Protein AF-A0A7S0WA07-F1 (afdb_monomer)

pLDDT: mean 90.44, std 6.43, range [60.19, 96.0]

Foldseek 3Di:
DDDDDQFKDKDFLLVQLVVVLVVCCVVPVVQVPDPVSSLVSSVVSSVVSLVVLVQQQVQVVDWDADPNRTDHADNSFRMKMWGLDQADSHRDRQDDDDVVDDDRDNPPPDIDIGTD

Solvent-accessible surface area (backbone atoms only — not comparable to full-atom values): 7044 Å² total; per-residue (Å²): 136,89,85,87,78,80,44,60,48,61,40,44,42,60,40,51,24,53,49,53,48,50,55,47,44,73,76,43,50,86,66,59,79,43,76,66,46,43,53,52,52,48,52,52,39,44,53,48,40,62,74,64,50,74,28,66,50,37,47,81,80,52,85,50,65,60,97,87,42,77,56,88,62,57,69,84,26,24,25,41,37,41,27,36,39,78,54,40,98,92,66,45,66,82,77,74,83,47,101,88,55,75,78,89,47,73,80,76,85,59,69,49,79,45,75,70

Mean predicted aligned error: 4.44 Å

Sequence (116 aa):
KEIVFQNYLGIGVDAQAALRFHQTRNSRPQLFFSAMTNKLLYGVFGAKDFLEHSCAGLHKNIRIYADGVRQTIPPEAEGIILLNINSFAGGVRMWERDGSYGMSSMQDGMVDIVVV

Secondary structure (DSSP, 8-state):
-----SSEEEEEHHHHHHHHHHHHHHH-GGG--SHHHHHHHHHHHHHHHHHTTTTTTHHHH--EEETTEEEPPPTT--EEEEESSS-BTTTB------TTS----TTSS--EEEE-

Organism: NCBI:txid1486918

Structure (mmCIF, N/CA/C/O backbone):
data_AF-A0A7S0WA07-F1
#
_entry.id   AF-A0A7S0WA07-F1
#
loop_
_atom_site.group_PDB
_atom_site.id
_atom_site.type_symbol
_atom_site.label_atom_id
_atom_site.label_alt_id
_atom_site.label_comp_id
_atom_site.label_asym_id
_atom_site.label_entity_id
_atom_site.label_seq_id
_atom_site.pdbx_PDB_ins_code
_atom_site.Cartn_x
_atom_site.Cartn_y
_atom_site.Cartn_z
_atom_site.occupancy
_atom_site.B_iso_or_equiv
_atom_site.auth_seq_id
_atom_site.auth_comp_id
_atom_site.auth_asym_id
_atom_site.auth_atom_id
_atom_site.pdbx_PDB_model_num
ATOM 1 N N . LYS A 1 1 ? -14.998 -15.832 3.731 1.00 74.50 1 LYS A N 1
ATOM 2 C CA . LYS A 1 1 ? -13.786 -15.88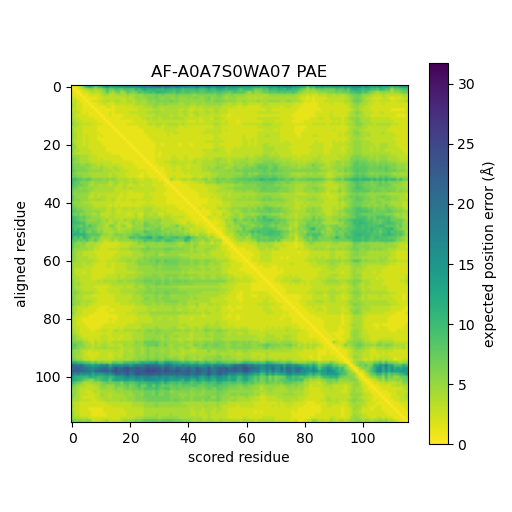2 2.880 1.00 74.50 1 LYS A CA 1
ATOM 3 C C . LYS A 1 1 ? -12.663 -15.319 3.727 1.00 74.50 1 LYS A C 1
ATOM 5 O O . LYS A 1 1 ? -12.843 -14.225 4.242 1.00 74.50 1 LYS A O 1
ATOM 10 N N . GLU A 1 2 ? -11.608 -16.083 3.954 1.00 87.88 2 GLU A N 1
ATOM 11 C CA . GLU A 1 2 ? -10.463 -15.644 4.753 1.00 87.88 2 GLU A CA 1
ATOM 12 C C . GLU A 1 2 ? -9.470 -14.903 3.849 1.00 87.88 2 GLU A C 1
ATOM 1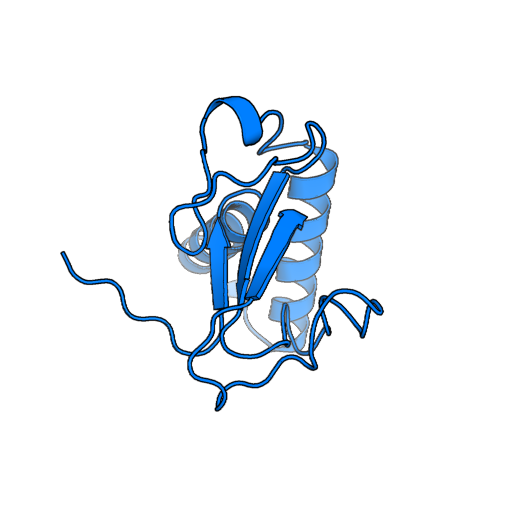4 O O . GLU A 1 2 ? -9.292 -15.292 2.692 1.00 87.88 2 GLU A O 1
ATOM 19 N N . ILE A 1 3 ? -8.883 -13.812 4.342 1.00 85.25 3 ILE A N 1
ATOM 20 C CA . ILE A 1 3 ? -7.826 -13.061 3.656 1.00 85.25 3 ILE A CA 1
ATOM 21 C C . ILE A 1 3 ? -6.627 -13.043 4.595 1.00 85.25 3 ILE A C 1
ATOM 23 O O . ILE A 1 3 ? -6.751 -12.611 5.737 1.00 85.25 3 ILE A O 1
ATOM 27 N N . VAL A 1 4 ? -5.479 -13.493 4.097 1.00 92.69 4 VAL A N 1
ATOM 28 C CA . VAL A 1 4 ? -4.213 -13.518 4.834 1.00 92.69 4 VAL A CA 1
ATOM 29 C C . VAL A 1 4 ? -3.201 -12.677 4.064 1.00 92.69 4 VAL A C 1
ATOM 31 O O . VAL A 1 4 ? -3.038 -12.859 2.856 1.00 92.69 4 VAL A O 1
ATOM 34 N N . PHE A 1 5 ? -2.517 -11.766 4.753 1.00 93.50 5 PHE A N 1
ATOM 35 C CA . PHE A 1 5 ? -1.401 -10.989 4.216 1.00 93.50 5 PHE A CA 1
ATOM 36 C C . PHE A 1 5 ? -0.213 -11.070 5.177 1.00 93.50 5 PHE A C 1
ATOM 38 O O . PHE A 1 5 ? -0.396 -11.208 6.380 1.00 93.50 5 PHE A O 1
ATOM 45 N N . GLN A 1 6 ? 1.004 -11.026 4.632 1.00 92.06 6 GLN A N 1
ATOM 46 C CA . GLN A 1 6 ? 2.241 -11.178 5.416 1.00 92.06 6 GLN A CA 1
ATOM 47 C C . GLN A 1 6 ? 3.026 -9.874 5.560 1.00 92.06 6 GLN A C 1
ATOM 49 O O . GLN A 1 6 ? 3.764 -9.693 6.521 1.00 92.06 6 GLN A O 1
ATOM 54 N N . ASN A 1 7 ? 2.904 -8.981 4.579 1.00 94.06 7 ASN A N 1
ATOM 55 C CA . ASN A 1 7 ? 3.676 -7.746 4.517 1.00 94.06 7 ASN A CA 1
ATOM 56 C C . ASN A 1 7 ? 2.765 -6.554 4.805 1.00 94.06 7 ASN A C 1
ATOM 58 O O . ASN A 1 7 ? 2.754 -6.024 5.912 1.00 94.06 7 ASN A O 1
ATOM 62 N N . TYR A 1 8 ? 1.947 -6.197 3.822 1.00 95.00 8 TYR A N 1
ATOM 63 C CA . TYR A 1 8 ? 0.955 -5.153 3.961 1.00 95.00 8 TYR A CA 1
ATOM 64 C C . TYR A 1 8 ? -0.281 -5.461 3.125 1.00 95.00 8 TYR A C 1
ATOM 66 O O . TYR A 1 8 ? -0.241 -6.282 2.201 1.00 95.00 8 TYR A O 1
ATOM 74 N N . LEU A 1 9 ? -1.372 -4.780 3.450 1.00 94.88 9 LEU A N 1
ATOM 75 C CA . LEU A 1 9 ? -2.603 -4.753 2.677 1.00 94.88 9 LEU A CA 1
ATOM 76 C C . LEU A 1 9 ? -2.980 -3.295 2.425 1.00 94.88 9 LEU A C 1
ATOM 78 O O . LEU A 1 9 ? -3.180 -2.535 3.368 1.00 94.88 9 LEU A O 1
ATOM 82 N N . GLY A 1 10 ? -3.068 -2.918 1.150 1.00 94.44 10 GLY A N 1
ATOM 83 C CA . GLY A 1 10 ? -3.462 -1.578 0.723 1.00 94.44 10 GLY A CA 1
ATOM 84 C C . GLY A 1 10 ? -4.930 -1.505 0.310 1.00 94.44 10 GLY A C 1
ATOM 85 O O . GLY A 1 10 ? -5.465 -2.422 -0.315 1.00 94.44 10 GLY A O 1
ATOM 86 N N . ILE A 1 11 ? -5.578 -0.394 0.643 1.00 94.69 11 ILE A N 1
ATOM 87 C CA . ILE A 1 11 ? -6.932 -0.019 0.225 1.00 94.69 11 ILE A CA 1
ATOM 88 C C . ILE A 1 11 ? -6.862 1.401 -0.338 1.00 94.69 11 ILE A C 1
ATOM 90 O O . ILE A 1 11 ? -6.167 2.243 0.221 1.00 94.69 11 ILE A O 1
ATOM 94 N N . GLY A 1 12 ? -7.594 1.678 -1.417 1.00 94.12 12 GLY A N 1
ATOM 95 C CA . GLY A 1 12 ? -7.606 2.998 -2.052 1.00 94.12 12 GLY A CA 1
ATOM 96 C C . GLY A 1 12 ? -6.499 3.156 -3.095 1.00 94.12 12 GLY A C 1
ATOM 97 O O . GLY A 1 12 ? -6.281 2.242 -3.895 1.00 94.12 12 GLY A O 1
ATOM 98 N N . VAL A 1 13 ? -5.818 4.303 -3.098 1.00 92.38 13 VAL A N 1
ATOM 99 C CA . VAL A 1 13 ? -4.920 4.731 -4.187 1.00 92.38 13 VAL A CA 1
ATOM 100 C C . VAL A 1 13 ? -3.784 3.738 -4.485 1.00 92.38 13 VAL A C 1
ATOM 102 O O . VAL A 1 13 ? -3.506 3.469 -5.652 1.00 92.38 13 VAL A O 1
ATOM 105 N N . ASP A 1 14 ? -3.192 3.094 -3.470 1.00 91.75 14 ASP A N 1
ATOM 106 C CA . ASP A 1 14 ? -2.181 2.037 -3.677 1.00 91.75 14 ASP A CA 1
ATOM 107 C C . ASP A 1 14 ? -2.765 0.813 -4.404 1.00 91.75 14 ASP A C 1
ATOM 109 O O . ASP A 1 14 ? -2.214 0.334 -5.399 1.00 91.75 14 ASP A O 1
ATOM 113 N N . ALA A 1 15 ? -3.931 0.338 -3.956 1.00 92.81 15 ALA A N 1
ATOM 114 C CA . ALA A 1 15 ? -4.608 -0.796 -4.578 1.00 92.81 15 ALA A CA 1
ATOM 115 C C . ALA A 1 15 ? -5.025 -0.481 -6.025 1.00 92.81 15 ALA A C 1
ATOM 117 O O . ALA A 1 15 ? -4.960 -1.353 -6.898 1.00 92.81 15 ALA A O 1
ATOM 118 N N . GLN A 1 16 ? -5.416 0.767 -6.296 1.00 92.25 16 GLN A N 1
ATOM 119 C CA . GLN A 1 16 ? -5.762 1.243 -7.633 1.00 92.25 16 GLN A CA 1
ATOM 120 C C . GLN A 1 16 ? -4.544 1.242 -8.572 1.00 92.25 16 GLN A C 1
ATOM 122 O O . GLN A 1 16 ? -4.661 0.742 -9.703 1.00 92.25 16 GLN A O 1
ATOM 127 N N . ALA A 1 17 ? -3.380 1.683 -8.087 1.00 91.19 17 ALA A N 1
ATOM 128 C CA . ALA A 1 17 ? -2.127 1.660 -8.840 1.00 91.19 17 ALA A CA 1
ATOM 129 C C . ALA A 1 17 ? -1.677 0.220 -9.121 1.00 91.19 17 ALA A C 1
ATOM 131 O O . ALA A 1 17 ? -1.349 -0.125 -10.263 1.00 91.19 17 ALA A O 1
ATOM 132 N N . ALA A 1 18 ? -1.750 -0.659 -8.116 1.00 92.12 18 ALA A N 1
ATOM 133 C CA . ALA A 1 18 ? -1.450 -2.081 -8.260 1.00 92.12 18 ALA A CA 1
ATOM 134 C C . ALA A 1 18 ? -2.382 -2.770 -9.274 1.00 92.12 18 ALA A C 1
ATOM 136 O O . ALA A 1 18 ? -1.929 -3.571 -10.099 1.00 92.12 18 ALA A O 1
ATOM 137 N N . LEU A 1 19 ? -3.676 -2.428 -9.270 1.00 93.25 19 LEU A N 1
ATOM 138 C CA . LEU A 1 19 ? -4.651 -2.954 -10.224 1.00 93.25 19 LEU A CA 1
ATOM 139 C C . LEU A 1 19 ? -4.346 -2.497 -11.657 1.00 93.25 19 LEU A C 1
ATOM 141 O O . LEU A 1 19 ? -4.316 -3.330 -12.567 1.00 93.25 19 LEU A O 1
ATOM 145 N N . ARG A 1 20 ? -4.066 -1.203 -11.867 1.00 91.81 20 ARG A N 1
ATOM 146 C CA . ARG A 1 20 ? -3.688 -0.654 -13.185 1.00 91.81 20 ARG A CA 1
ATOM 147 C C . ARG A 1 20 ? -2.395 -1.282 -13.700 1.00 91.81 20 ARG A C 1
ATOM 149 O O . ARG A 1 20 ? -2.321 -1.663 -14.873 1.00 91.81 20 ARG A O 1
ATOM 156 N N . PHE A 1 21 ? -1.406 -1.460 -12.826 1.00 92.94 21 PHE A N 1
ATOM 157 C CA . PHE A 1 21 ? -0.170 -2.168 -13.147 1.00 92.94 21 PHE A CA 1
ATOM 158 C C . PHE A 1 21 ? -0.458 -3.603 -13.603 1.00 92.94 21 PHE A C 1
ATOM 160 O O . PHE A 1 21 ? 0.001 -4.016 -14.669 1.00 92.94 21 PHE A O 1
ATOM 167 N N . HIS A 1 22 ? -1.263 -4.353 -12.844 1.00 94.38 22 HIS A N 1
ATOM 168 C CA . HIS A 1 22 ? -1.622 -5.734 -13.167 1.00 94.38 22 HIS A CA 1
ATOM 169 C C . HIS A 1 22 ? -2.358 -5.850 -14.511 1.00 94.38 22 HIS A C 1
ATOM 171 O O . HIS A 1 22 ? -1.977 -6.654 -15.364 1.00 94.38 22 HIS A O 1
ATOM 177 N N . GLN A 1 23 ? -3.376 -5.017 -14.736 1.00 94.88 23 GLN A N 1
ATOM 178 C CA . GLN A 1 23 ? -4.148 -4.997 -15.983 1.00 94.88 23 GLN A CA 1
ATOM 179 C C . GLN A 1 23 ? -3.281 -4.621 -17.192 1.00 94.88 23 GLN A C 1
ATOM 181 O O . GLN A 1 23 ? -3.380 -5.243 -18.256 1.00 94.88 23 GLN A O 1
ATOM 186 N N . THR A 1 24 ? -2.385 -3.642 -17.036 1.00 93.81 24 THR A N 1
ATOM 187 C CA . THR A 1 24 ? -1.462 -3.245 -18.109 1.00 93.81 24 THR A CA 1
ATOM 188 C C . THR A 1 24 ? -0.454 -4.349 -18.403 1.00 93.81 24 THR A C 1
ATOM 190 O O . THR A 1 24 ? -0.173 -4.624 -19.567 1.00 93.81 24 THR A O 1
ATOM 193 N N . ARG A 1 25 ? 0.040 -5.047 -17.376 1.00 94.00 25 ARG A N 1
ATOM 194 C CA . ARG A 1 25 ? 0.937 -6.194 -17.554 1.00 94.00 25 ARG A CA 1
ATOM 195 C C . ARG A 1 25 ? 0.283 -7.330 -18.323 1.00 94.00 25 ARG A C 1
ATOM 197 O O . ARG A 1 25 ? 0.921 -7.903 -19.199 1.00 94.00 25 ARG A O 1
ATOM 204 N N . ASN A 1 26 ? -0.980 -7.627 -18.032 1.00 94.69 26 ASN A N 1
ATOM 205 C CA . ASN A 1 26 ? -1.708 -8.685 -18.732 1.00 94.69 26 ASN A CA 1
ATOM 206 C C . ASN A 1 26 ? -2.012 -8.313 -20.192 1.00 94.69 26 ASN A C 1
ATOM 208 O O . ASN A 1 26 ? -1.957 -9.174 -21.061 1.00 94.69 26 ASN A O 1
ATOM 212 N N . SER A 1 27 ? -2.318 -7.042 -20.473 1.00 95.94 27 SER A N 1
ATOM 213 C CA . SER A 1 27 ? -2.659 -6.583 -21.830 1.00 95.94 27 SER A CA 1
ATOM 214 C C . SER A 1 27 ? -1.446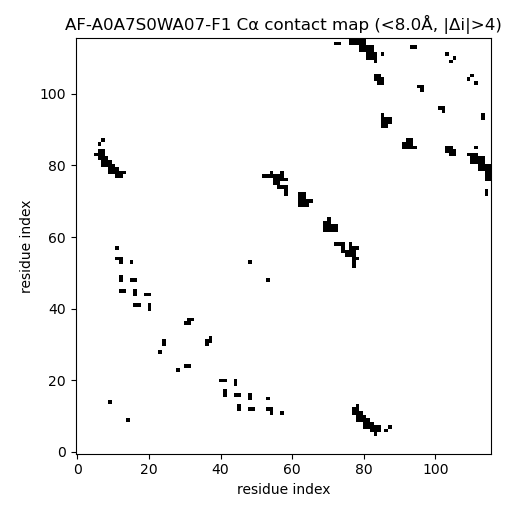 -6.242 -22.703 1.00 95.94 27 SER A C 1
ATOM 216 O O . SER A 1 27 ? -1.537 -6.318 -23.927 1.00 95.94 27 SER A O 1
ATOM 218 N N . ARG A 1 28 ? -0.316 -5.844 -22.106 1.00 93.69 28 ARG A N 1
ATOM 219 C CA . ARG A 1 28 ? 0.906 -5.409 -22.804 1.00 93.69 28 ARG A CA 1
ATOM 220 C C . ARG A 1 28 ? 2.172 -5.991 -22.153 1.00 93.69 28 ARG A C 1
ATOM 222 O O . ARG A 1 28 ? 3.025 -5.223 -21.696 1.00 93.69 28 ARG A O 1
ATOM 229 N N . PRO A 1 29 ? 2.335 -7.326 -22.108 1.00 93.88 29 PRO A N 1
ATOM 230 C CA . PRO A 1 29 ? 3.448 -7.973 -21.406 1.00 93.88 29 PRO A CA 1
ATOM 231 C C . PRO A 1 29 ? 4.828 -7.558 -21.937 1.00 93.88 29 PRO A C 1
ATOM 233 O O . PRO A 1 29 ? 5.788 -7.511 -21.172 1.00 93.88 29 PRO A O 1
ATOM 236 N N . GLN A 1 30 ? 4.927 -7.162 -23.210 1.00 94.31 30 GLN A N 1
ATOM 237 C CA . GLN A 1 30 ? 6.159 -6.673 -23.834 1.00 94.31 30 GLN A CA 1
ATOM 238 C C . GLN A 1 30 ? 6.722 -5.396 -23.196 1.00 94.31 30 GLN A C 1
ATOM 240 O O . GLN A 1 30 ? 7.882 -5.082 -23.426 1.00 94.31 30 GLN A O 1
ATOM 245 N N . LEU A 1 31 ? 5.933 -4.651 -22.412 1.00 91.44 31 LEU A N 1
ATOM 246 C CA . LEU A 1 31 ? 6.416 -3.488 -21.658 1.00 91.44 31 LEU A CA 1
ATOM 247 C C . LEU A 1 31 ? 7.121 -3.888 -20.348 1.00 91.44 31 LEU A C 1
ATOM 249 O O . LEU A 1 31 ? 7.821 -3.071 -19.764 1.00 91.44 31 LEU A O 1
ATOM 253 N N . PHE A 1 32 ? 6.974 -5.134 -19.891 1.00 92.50 32 PHE A N 1
ATOM 254 C CA . PHE A 1 32 ? 7.413 -5.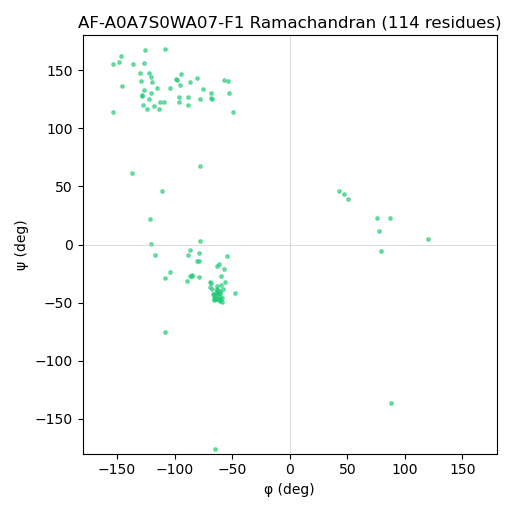611 -18.572 1.00 92.50 32 PHE A CA 1
ATOM 255 C C . PHE A 1 32 ? 8.585 -6.596 -18.685 1.00 92.50 32 PHE A C 1
ATOM 257 O O . PHE A 1 32 ? 8.594 -7.666 -18.079 1.00 92.50 32 PHE A O 1
ATOM 264 N N . PHE A 1 33 ? 9.579 -6.241 -19.501 1.00 90.50 33 PHE A N 1
ATOM 265 C CA . PHE A 1 33 ? 10.703 -7.111 -19.869 1.00 90.50 33 PHE A CA 1
ATOM 266 C C . PHE A 1 33 ? 11.904 -7.040 -18.912 1.00 90.50 33 PHE A C 1
ATOM 268 O O . PHE A 1 33 ? 12.842 -7.822 -19.044 1.00 90.50 33 PHE A O 1
ATOM 275 N N . SER A 1 34 ? 11.916 -6.103 -17.959 1.00 93.44 34 SER A N 1
ATOM 276 C CA . SER A 1 34 ? 13.004 -5.977 -16.984 1.00 93.44 34 SER A CA 1
ATOM 277 C C . SER A 1 34 ? 12.514 -5.451 -15.637 1.00 93.44 34 SER A C 1
ATOM 279 O O . SER A 1 34 ? 11.502 -4.752 -15.554 1.00 93.44 34 SER A O 1
ATOM 281 N N . ALA A 1 35 ? 13.271 -5.728 -14.572 1.00 91.44 35 ALA A N 1
ATOM 282 C CA . ALA A 1 35 ? 12.983 -5.187 -13.244 1.00 91.44 35 ALA A CA 1
ATOM 283 C C . ALA A 1 35 ? 12.997 -3.647 -13.222 1.00 91.44 35 ALA A C 1
ATOM 285 O O . ALA A 1 35 ? 12.195 -3.038 -12.516 1.00 91.44 35 ALA A O 1
ATOM 286 N N . MET A 1 36 ? 13.871 -3.018 -14.014 1.00 91.50 36 MET A N 1
ATOM 287 C CA . MET A 1 36 ? 13.938 -1.561 -14.134 1.00 91.50 36 MET A CA 1
ATOM 288 C C . MET A 1 36 ? 12.670 -1.002 -14.784 1.00 91.50 36 MET A C 1
ATOM 290 O O . MET A 1 36 ? 12.055 -0.090 -14.236 1.00 91.50 36 MET A O 1
ATOM 294 N N . THR A 1 37 ? 12.233 -1.588 -15.902 1.00 91.81 37 THR A N 1
ATOM 295 C CA . THR A 1 37 ? 11.011 -1.157 -16.593 1.00 91.81 37 THR A CA 1
ATOM 296 C C . THR A 1 37 ? 9.780 -1.356 -15.712 1.00 91.81 37 THR A C 1
ATOM 298 O O . THR A 1 37 ? 8.926 -0.478 -15.644 1.00 91.81 37 THR A O 1
ATOM 301 N N . ASN A 1 38 ? 9.725 -2.457 -14.956 1.00 91.19 38 ASN A N 1
ATOM 302 C CA . ASN A 1 38 ? 8.643 -2.716 -14.006 1.00 91.19 38 ASN A CA 1
ATOM 303 C C . ASN A 1 38 ? 8.569 -1.632 -12.925 1.00 91.19 38 ASN A C 1
ATOM 305 O O . ASN A 1 38 ? 7.489 -1.107 -12.666 1.00 91.19 38 ASN A O 1
ATOM 309 N N . LYS A 1 39 ? 9.708 -1.265 -12.325 1.00 89.56 39 LYS A N 1
ATOM 310 C CA . LYS A 1 39 ? 9.761 -0.201 -11.312 1.00 89.56 39 LYS A CA 1
ATOM 311 C C . LYS A 1 39 ? 9.333 1.152 -11.883 1.00 89.56 39 LYS A C 1
ATOM 313 O O . LYS A 1 39 ? 8.530 1.837 -11.258 1.00 89.56 39 LYS A O 1
ATOM 318 N N . LEU A 1 40 ? 9.816 1.509 -13.076 1.00 91.06 40 LEU A N 1
ATOM 319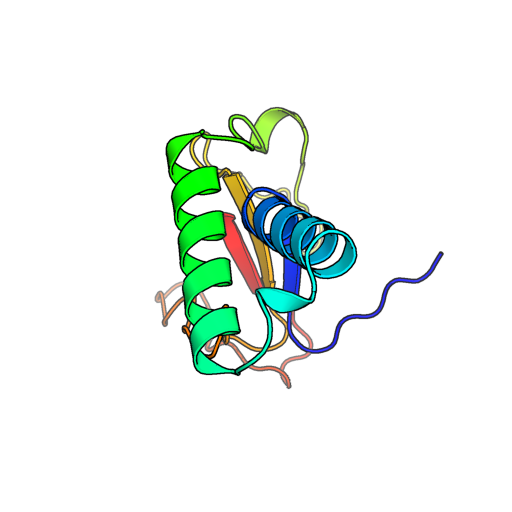 C CA . LEU A 1 40 ? 9.448 2.762 -13.742 1.00 91.06 40 LEU A CA 1
ATOM 320 C C . LEU A 1 40 ? 7.945 2.832 -14.033 1.00 91.06 40 LEU A C 1
ATOM 322 O O . LEU A 1 40 ? 7.303 3.820 -13.694 1.00 91.06 40 LEU A O 1
ATOM 326 N N . LEU A 1 41 ? 7.368 1.774 -14.609 1.00 91.06 41 LEU A N 1
ATOM 327 C CA . LEU A 1 41 ? 5.936 1.727 -14.912 1.00 91.06 41 LEU A CA 1
ATOM 328 C C . LEU A 1 41 ? 5.080 1.798 -13.645 1.00 91.06 41 LEU A C 1
ATOM 330 O O . LEU A 1 41 ? 4.086 2.518 -13.634 1.00 91.06 41 LEU A O 1
ATOM 334 N N . TYR A 1 42 ? 5.478 1.107 -12.572 1.00 88.25 42 TYR A N 1
ATOM 335 C CA . TYR A 1 42 ? 4.778 1.197 -11.287 1.00 88.25 42 TYR A CA 1
ATOM 336 C C . TYR A 1 42 ? 4.797 2.630 -10.738 1.00 88.25 42 TYR A C 1
ATOM 338 O O . TYR A 1 42 ? 3.756 3.144 -10.335 1.00 88.25 42 TYR A O 1
ATOM 346 N N . GLY A 1 43 ? 5.949 3.307 -10.806 1.00 87.00 43 GLY A N 1
ATOM 347 C CA . GLY A 1 43 ? 6.074 4.714 -10.416 1.00 87.00 43 GLY A CA 1
ATOM 348 C C . GLY A 1 43 ? 5.184 5.648 -11.240 1.00 87.00 43 GLY A C 1
ATOM 349 O O . GLY A 1 43 ? 4.529 6.522 -10.679 1.00 87.00 43 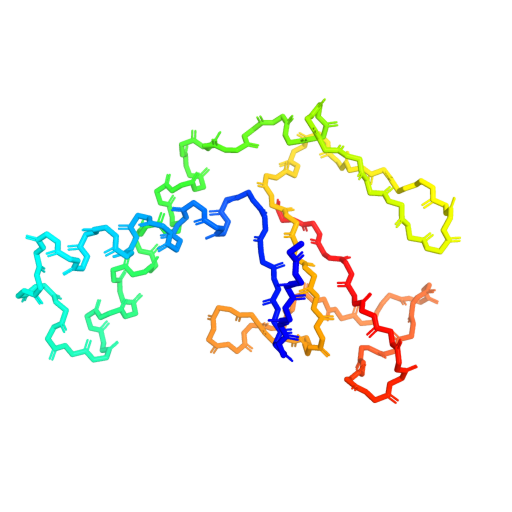GLY A O 1
ATOM 350 N N . VAL A 1 44 ? 5.092 5.433 -12.558 1.00 89.31 44 VAL A N 1
ATOM 351 C CA . VAL A 1 44 ? 4.208 6.219 -13.438 1.00 89.31 44 VAL A CA 1
ATOM 352 C C . VAL A 1 44 ? 2.735 6.022 -13.076 1.00 89.31 44 VAL A C 1
ATOM 354 O O . VAL A 1 44 ? 1.988 6.998 -13.035 1.00 89.31 44 VAL A O 1
ATOM 357 N N . PHE A 1 45 ? 2.301 4.789 -12.799 1.00 86.69 45 PHE A N 1
ATOM 358 C CA . PHE A 1 45 ? 0.914 4.537 -12.398 1.00 86.69 45 PHE A CA 1
ATOM 359 C C . PHE A 1 45 ? 0.587 5.143 -11.034 1.00 86.69 45 PHE A C 1
ATOM 361 O O . PHE A 1 45 ? -0.444 5.796 -10.915 1.00 86.69 45 PHE A O 1
ATOM 368 N N . GLY A 1 46 ? 1.484 5.018 -10.052 1.00 83.75 46 GLY A N 1
ATOM 369 C CA . GLY A 1 46 ? 1.312 5.667 -8.751 1.00 83.75 46 GLY A CA 1
ATOM 370 C C . GLY A 1 46 ? 1.201 7.190 -8.868 1.00 83.75 46 GLY A C 1
ATOM 371 O O . GLY A 1 46 ? 0.282 7.785 -8.314 1.00 83.75 46 GLY A O 1
ATOM 372 N N . ALA A 1 47 ? 2.075 7.824 -9.659 1.00 83.31 47 ALA A N 1
ATOM 373 C CA . ALA A 1 47 ? 2.025 9.269 -9.892 1.00 83.31 47 ALA A CA 1
ATOM 374 C C . ALA A 1 47 ? 0.735 9.708 -10.604 1.00 83.31 47 ALA A C 1
ATOM 376 O O . ALA A 1 47 ? 0.167 10.750 -10.278 1.00 83.31 47 ALA A O 1
ATOM 377 N N . LYS A 1 48 ? 0.254 8.912 -11.565 1.00 84.75 48 LYS A N 1
ATOM 378 C CA . LYS A 1 48 ? -1.001 9.183 -12.269 1.00 84.75 48 LYS A CA 1
ATOM 379 C C . LYS A 1 48 ? -2.201 9.120 -11.323 1.00 84.75 48 LYS A C 1
ATOM 381 O O . LYS A 1 48 ? -3.034 10.018 -11.357 1.00 84.75 48 LYS A O 1
ATOM 386 N N . ASP A 1 49 ? -2.279 8.090 -10.489 1.00 82.06 49 ASP A N 1
ATOM 387 C CA . ASP A 1 49 ? -3.418 7.886 -9.587 1.00 82.06 49 ASP A CA 1
ATOM 388 C C . ASP A 1 49 ? -3.482 8.952 -8.491 1.00 82.06 49 ASP A C 1
ATOM 390 O O . ASP A 1 49 ? -4.580 9.372 -8.123 1.00 82.06 49 ASP A O 1
ATOM 394 N N . PHE A 1 50 ? -2.315 9.429 -8.046 1.00 77.56 50 PHE A N 1
ATOM 395 C CA . PHE A 1 50 ? -2.186 10.570 -7.143 1.00 77.56 50 PHE A CA 1
ATOM 396 C C . PHE A 1 50 ? -2.679 11.878 -7.782 1.00 77.56 50 PHE A C 1
ATOM 398 O O . PHE A 1 50 ? -3.442 12.612 -7.168 1.00 77.56 50 PHE A O 1
ATOM 405 N N . LEU A 1 51 ? -2.299 12.163 -9.035 1.00 79.06 51 LEU A N 1
ATOM 406 C CA . LEU A 1 51 ? -2.747 13.373 -9.745 1.00 79.06 51 LEU A CA 1
ATOM 407 C C . LEU A 1 51 ? -4.239 13.349 -10.100 1.00 79.06 51 LEU A C 1
ATOM 409 O O . LEU A 1 51 ? -4.878 14.396 -10.160 1.00 79.06 51 LEU A O 1
ATOM 413 N N . GLU A 1 52 ? -4.791 12.169 -10.377 1.00 85.44 52 GLU A N 1
ATOM 414 C CA . GLU A 1 52 ? -6.207 12.001 -10.713 1.00 85.44 52 GLU A CA 1
ATOM 415 C C . GLU A 1 52 ? -7.123 12.032 -9.482 1.00 85.44 52 GLU A C 1
ATOM 417 O O . GLU A 1 52 ? -8.342 12.027 -9.662 1.00 85.44 52 GLU A O 1
ATOM 422 N N . HIS A 1 53 ? -6.571 12.052 -8.259 1.00 84.50 53 HIS A N 1
ATOM 423 C CA . HIS A 1 53 ? -7.335 11.951 -7.010 1.00 84.50 53 HIS A CA 1
ATOM 424 C C . HIS A 1 53 ? -8.355 10.800 -7.058 1.00 84.50 53 HIS A C 1
ATOM 426 O O . HIS A 1 53 ? -9.537 10.933 -6.720 1.00 84.50 53 HIS A O 1
ATOM 432 N N . SER A 1 54 ? -7.901 9.659 -7.590 1.00 82.75 54 SER A N 1
ATOM 433 C CA . SER A 1 54 ? -8.770 8.548 -7.996 1.00 82.75 54 SER A CA 1
ATOM 434 C C . SER A 1 54 ? -9.551 7.918 -6.839 1.00 82.75 54 SER A C 1
ATOM 436 O O . SER A 1 54 ? -10.551 7.238 -7.078 1.00 82.75 54 SER A O 1
ATOM 438 N N . CYS A 1 55 ? -9.116 8.148 -5.598 1.00 89.06 55 CYS A N 1
ATOM 439 C CA . CYS A 1 55 ? -9.729 7.623 -4.385 1.00 89.06 55 CYS A CA 1
ATOM 440 C C . CYS A 1 55 ? -10.171 8.737 -3.417 1.00 89.06 55 CYS A C 1
ATOM 442 O O . CYS A 1 55 ? -10.369 8.479 -2.226 1.00 89.06 55 CYS A O 1
ATOM 444 N N . ALA A 1 56 ? -10.382 9.959 -3.920 1.00 91.44 56 ALA A N 1
ATOM 445 C CA . ALA A 1 56 ? -10.848 11.088 -3.126 1.00 91.44 56 ALA A CA 1
ATOM 446 C C . ALA A 1 56 ? -12.140 10.787 -2.353 1.00 91.44 56 ALA A C 1
ATOM 448 O O . ALA A 1 56 ? -13.091 10.177 -2.851 1.00 91.44 56 ALA A O 1
ATOM 449 N N . GLY A 1 57 ? -12.202 11.282 -1.116 1.00 92.12 57 GLY A N 1
ATOM 450 C CA . GLY A 1 57 ? -13.360 11.079 -0.251 1.00 92.12 57 GLY A CA 1
ATOM 451 C C . GLY A 1 57 ? -13.441 9.678 0.359 1.00 92.12 57 GLY A C 1
ATOM 452 O O . GLY A 1 57 ? -14.531 9.270 0.765 1.00 92.12 57 GLY A O 1
ATOM 453 N N . LEU A 1 58 ? -12.318 8.958 0.465 1.00 94.19 58 LEU A N 1
ATOM 454 C CA . LEU A 1 58 ? -12.225 7.619 1.061 1.00 94.19 58 LEU A CA 1
ATOM 455 C C . LEU A 1 58 ? -12.935 7.524 2.424 1.00 94.19 58 LEU A C 1
ATOM 457 O O . LEU A 1 58 ? -13.692 6.584 2.678 1.00 94.19 58 LEU A O 1
ATOM 461 N N . HIS A 1 59 ? -12.772 8.550 3.262 1.00 94.44 59 HIS A N 1
ATOM 462 C CA . HIS A 1 59 ? -13.398 8.688 4.583 1.00 94.44 59 HIS A CA 1
ATOM 463 C C . HIS A 1 59 ? -14.940 8.626 4.580 1.00 94.44 59 HIS A C 1
ATOM 465 O O . HIS A 1 59 ? -15.550 8.352 5.614 1.00 94.44 59 HIS A O 1
ATOM 471 N N . LYS A 1 60 ? -15.598 8.891 3.442 1.00 95.06 60 LYS A N 1
ATOM 472 C CA . LYS A 1 60 ? -17.065 8.813 3.305 1.00 95.06 60 LYS A CA 1
ATOM 473 C C . LYS A 1 60 ? -17.548 7.375 3.135 1.00 95.06 60 LYS A C 1
ATOM 475 O O . LYS A 1 60 ? -18.672 7.059 3.518 1.00 95.06 60 LYS A O 1
ATOM 480 N N . ASN A 1 61 ? -16.693 6.519 2.580 1.00 93.19 61 ASN A N 1
ATOM 481 C CA . ASN A 1 61 ? -17.025 5.149 2.198 1.00 93.19 61 ASN A CA 1
ATOM 482 C C . ASN A 1 61 ? -16.475 4.112 3.185 1.00 93.19 61 ASN A C 1
ATOM 484 O O . ASN A 1 61 ? -17.011 3.009 3.273 1.00 93.19 61 ASN A O 1
ATOM 488 N N . ILE A 1 62 ? -15.426 4.457 3.937 1.00 93.88 62 ILE A N 1
ATOM 489 C CA . ILE A 1 62 ? -14.718 3.539 4.834 1.00 93.88 62 ILE A CA 1
ATOM 490 C C . ILE A 1 62 ? -14.769 4.043 6.276 1.00 93.88 62 ILE A C 1
ATOM 492 O O . ILE A 1 62 ? -14.708 5.239 6.551 1.00 93.88 62 ILE A O 1
ATOM 496 N N . ARG A 1 63 ? -14.873 3.103 7.218 1.00 94.88 63 ARG A N 1
ATOM 497 C CA . ARG A 1 63 ? -14.708 3.345 8.654 1.00 94.88 63 ARG A CA 1
ATOM 498 C C . ARG A 1 63 ? -13.664 2.375 9.187 1.00 94.88 63 ARG A C 1
ATOM 500 O O . ARG A 1 63 ? -13.754 1.184 8.903 1.00 94.88 63 ARG A O 1
ATOM 507 N N . ILE A 1 64 ? -12.717 2.883 9.968 1.00 95.06 64 ILE A N 1
ATOM 508 C CA . ILE A 1 64 ? -11.716 2.067 10.657 1.00 95.06 64 ILE A CA 1
ATOM 509 C C . ILE A 1 64 ? -12.094 1.971 12.131 1.00 95.06 64 ILE A C 1
ATOM 511 O O . ILE A 1 64 ? -12.419 2.976 12.767 1.00 95.06 64 ILE A O 1
ATOM 515 N N . TYR A 1 65 ? -12.021 0.755 12.660 1.00 95.88 65 TYR A N 1
ATOM 516 C CA . TYR A 1 65 ? -12.096 0.472 14.084 1.00 95.88 65 TYR A CA 1
ATOM 517 C C . TYR A 1 65 ? -10.832 -0.296 14.462 1.00 95.88 65 TYR A C 1
ATOM 519 O O . TYR A 1 65 ? -10.613 -1.389 13.944 1.00 95.88 65 TYR A O 1
ATOM 527 N N . ALA A 1 66 ? -10.011 0.289 15.328 1.00 93.69 66 ALA A N 1
ATOM 528 C CA . ALA A 1 66 ? -8.827 -0.346 15.898 1.00 93.69 66 ALA A CA 1
ATOM 529 C C . ALA A 1 66 ? -9.123 -0.631 17.370 1.00 93.69 66 ALA A C 1
ATOM 531 O O . ALA A 1 66 ? -9.531 0.279 18.091 1.00 93.69 66 ALA A O 1
ATOM 532 N N . ASP A 1 67 ? -9.027 -1.897 17.776 1.00 94.06 67 ASP A N 1
ATOM 533 C CA . ASP A 1 67 ? -9.317 -2.354 19.143 1.00 94.06 67 ASP A CA 1
ATOM 534 C C . ASP A 1 67 ? -10.680 -1.877 19.683 1.00 94.06 67 ASP A C 1
ATOM 536 O O . ASP A 1 67 ? -10.839 -1.485 20.836 1.00 94.06 67 ASP A O 1
ATOM 540 N N . GLY A 1 68 ? -11.695 -1.869 18.811 1.00 95.75 68 GLY A N 1
ATOM 541 C CA . GLY A 1 68 ? -13.051 -1.411 19.136 1.00 95.75 68 GLY A CA 1
ATOM 542 C C . GLY A 1 68 ? -13.236 0.113 19.140 1.00 95.75 68 GLY A C 1
ATOM 543 O O . GLY A 1 68 ? -14.370 0.587 19.222 1.00 95.75 68 GLY A O 1
ATOM 544 N N . VAL A 1 69 ? -12.166 0.893 18.977 1.00 95.88 69 VAL A N 1
ATOM 545 C CA . VAL A 1 69 ? -12.203 2.359 18.928 1.00 95.88 69 VAL A CA 1
ATOM 546 C C . VAL A 1 69 ? -12.238 2.840 17.482 1.00 95.88 69 VAL A C 1
ATOM 548 O O . VAL A 1 69 ? -11.396 2.480 16.657 1.00 95.88 69 VAL A O 1
ATOM 551 N N . ARG A 1 70 ? -13.221 3.689 17.166 1.00 95.50 70 ARG A N 1
ATOM 552 C CA . ARG A 1 70 ? -13.341 4.302 15.840 1.00 95.50 70 ARG A CA 1
ATOM 553 C C . ARG A 1 70 ? -12.200 5.289 15.608 1.00 95.50 70 ARG A C 1
ATOM 555 O O . ARG A 1 70 ? -12.052 6.239 16.369 1.00 95.50 70 ARG A O 1
ATOM 562 N N . GLN A 1 71 ? -11.481 5.104 14.507 1.00 94.19 71 GLN A N 1
ATOM 563 C CA . GLN A 1 71 ? -10.423 6.009 14.069 1.00 94.19 71 GLN A CA 1
ATOM 564 C C . GLN A 1 71 ? -10.964 7.036 13.069 1.00 94.19 71 GLN A C 1
ATOM 566 O O . GLN A 1 71 ? -11.872 6.747 12.278 1.00 94.19 71 GLN A O 1
ATOM 571 N N . THR A 1 72 ? -10.410 8.246 13.108 1.00 94.25 72 THR A N 1
ATOM 572 C CA . THR A 1 72 ? -10.743 9.320 12.165 1.00 94.25 72 THR A CA 1
ATOM 573 C C . THR A 1 72 ? -9.835 9.222 10.948 1.00 94.25 72 THR A C 1
ATOM 575 O O . THR A 1 72 ? -8.618 9.204 11.085 1.00 94.25 72 THR A O 1
ATOM 578 N N . ILE A 1 73 ? -10.433 9.180 9.757 1.00 95.50 73 ILE A N 1
ATOM 579 C CA . ILE A 1 73 ? -9.704 9.219 8.487 1.00 95.50 73 ILE A CA 1
ATOM 580 C C . ILE A 1 73 ? -9.704 10.676 8.008 1.00 95.50 73 ILE A C 1
ATOM 582 O O . ILE A 1 73 ? -10.798 11.237 7.868 1.00 95.50 73 ILE A O 1
ATOM 586 N N . PRO A 1 74 ? -8.533 11.292 7.770 1.00 95.06 74 PRO A N 1
ATOM 587 C CA . PRO A 1 74 ? -8.460 12.643 7.227 1.00 95.06 74 PRO A CA 1
ATOM 588 C C . PRO A 1 74 ? -9.205 12.757 5.884 1.00 95.06 74 PRO A C 1
ATOM 590 O O . PRO A 1 74 ? -9.171 11.812 5.091 1.00 95.06 74 PRO A O 1
ATOM 593 N N . PRO A 1 75 ? -9.906 13.871 5.603 1.00 94.00 75 PRO A N 1
ATOM 594 C CA . PRO A 1 75 ? -10.653 14.036 4.358 1.00 94.00 75 PRO A CA 1
ATOM 595 C C . PRO A 1 75 ? -9.833 13.861 3.074 1.00 94.00 75 PRO A C 1
ATOM 597 O O . PRO A 1 75 ? -10.377 13.390 2.072 1.00 94.00 75 PRO A O 1
ATOM 600 N N . GLU A 1 76 ? -8.561 14.244 3.138 1.00 93.44 76 GLU A N 1
ATOM 601 C CA . GLU A 1 76 ? -7.539 14.184 2.096 1.00 93.44 76 GLU A CA 1
ATOM 602 C C . GLU A 1 76 ? -6.920 12.798 1.905 1.00 93.44 76 GLU A C 1
ATOM 604 O O . GLU A 1 76 ? -6.278 12.577 0.886 1.00 93.44 76 GLU A O 1
ATOM 609 N N . ALA A 1 77 ? -7.118 11.872 2.848 1.00 94.69 77 ALA A N 1
ATOM 610 C CA . ALA A 1 77 ? -6.589 10.524 2.713 1.00 94.69 77 ALA A CA 1
ATOM 611 C C . ALA A 1 77 ? -7.309 9.783 1.579 1.00 94.69 77 ALA A C 1
ATOM 613 O O . ALA A 1 77 ? -8.545 9.711 1.524 1.00 94.69 77 ALA A O 1
ATOM 614 N N . GLU A 1 78 ? -6.515 9.189 0.702 1.00 95.25 78 GLU A N 1
ATOM 615 C CA . GLU A 1 78 ? -6.941 8.422 -0.465 1.00 95.25 78 GLU A CA 1
ATOM 616 C C . GLU A 1 78 ? -6.505 6.962 -0.393 1.00 95.25 78 GLU A C 1
ATOM 618 O O . GLU A 1 78 ? -6.967 6.136 -1.184 1.00 95.25 78 GLU A O 1
ATOM 623 N N . GLY A 1 79 ? -5.667 6.612 0.581 1.00 94.81 79 GLY A N 1
ATOM 624 C CA . GLY A 1 79 ? -5.273 5.248 0.868 1.00 94.81 79 GLY A CA 1
ATOM 625 C C . GLY A 1 79 ? -5.270 4.914 2.356 1.00 94.81 79 GLY A C 1
ATOM 626 O O . GLY A 1 79 ? -5.107 5.764 3.229 1.00 94.81 79 GLY A O 1
ATOM 627 N N . ILE A 1 80 ? -5.430 3.625 2.636 1.00 96.00 80 ILE A N 1
ATOM 628 C CA . ILE A 1 80 ? -5.186 3.016 3.944 1.00 96.00 80 ILE A CA 1
ATOM 629 C C 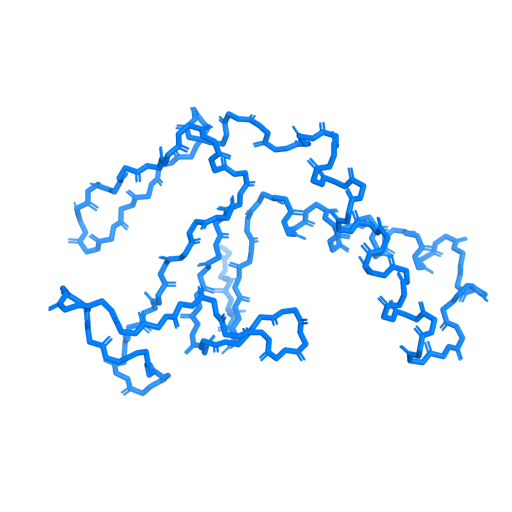. ILE A 1 80 ? -4.266 1.828 3.712 1.00 96.00 80 ILE A C 1
ATOM 631 O O . ILE A 1 80 ? -4.577 0.961 2.894 1.00 96.00 80 ILE A O 1
ATOM 635 N N . ILE A 1 81 ? -3.169 1.763 4.454 1.00 95.94 81 ILE A N 1
ATOM 636 C CA . ILE A 1 81 ? -2.221 0.657 4.419 1.00 95.94 81 ILE A CA 1
ATOM 637 C C . ILE A 1 81 ? -2.192 0.006 5.798 1.00 95.94 81 ILE A C 1
ATOM 639 O O . ILE A 1 81 ? -1.856 0.645 6.794 1.00 95.94 81 ILE A O 1
ATOM 643 N N . LEU A 1 82 ? -2.544 -1.275 5.841 1.00 95.50 82 LEU A N 1
ATOM 644 C CA . LEU A 1 82 ? -2.341 -2.136 7.000 1.00 95.50 82 LEU A CA 1
ATOM 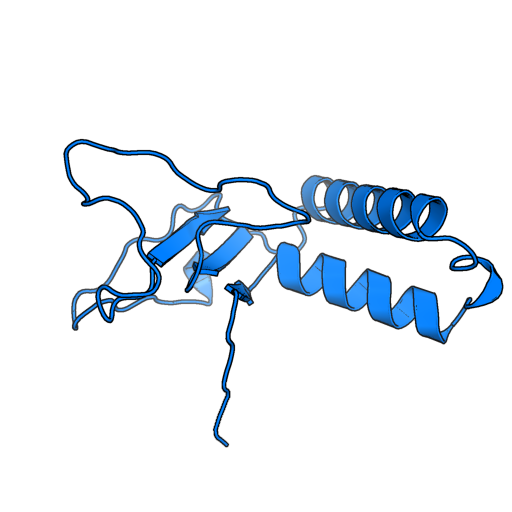645 C C . LEU A 1 82 ? -0.951 -2.757 6.884 1.00 95.50 82 LEU A C 1
ATOM 647 O O . LEU A 1 82 ? -0.682 -3.443 5.898 1.00 95.50 82 LEU A O 1
ATOM 651 N N . LEU A 1 83 ? -0.077 -2.525 7.855 1.00 95.44 83 LEU A N 1
ATOM 652 C CA . LEU A 1 83 ? 1.315 -2.968 7.840 1.00 95.44 83 LEU A CA 1
ATOM 653 C C . LEU A 1 83 ? 1.536 -4.031 8.918 1.00 95.44 83 LEU A C 1
ATOM 655 O O . LEU A 1 83 ? 1.334 -3.775 10.100 1.00 95.44 83 LEU A O 1
ATOM 659 N N . ASN A 1 84 ? 2.001 -5.208 8.506 1.00 95.19 84 ASN A N 1
ATOM 660 C CA . ASN A 1 84 ? 2.630 -6.177 9.405 1.00 95.19 84 ASN A CA 1
ATOM 661 C C . ASN A 1 84 ? 4.147 -5.929 9.499 1.00 95.19 84 ASN A C 1
ATOM 663 O O . ASN A 1 84 ? 4.756 -6.152 10.536 1.00 95.19 84 ASN A O 1
ATOM 667 N N . ILE A 1 85 ? 4.768 -5.436 8.419 1.00 94.31 85 ILE A N 1
ATOM 668 C CA . ILE A 1 85 ? 6.110 -4.839 8.458 1.00 94.31 85 ILE A CA 1
ATOM 669 C C . ILE A 1 85 ? 6.027 -3.388 7.986 1.00 94.31 85 ILE A C 1
ATOM 671 O O . ILE A 1 85 ? 5.353 -3.084 7.003 1.00 94.31 85 ILE A O 1
ATOM 675 N N . ASN A 1 86 ? 6.763 -2.484 8.630 1.00 93.44 86 ASN A N 1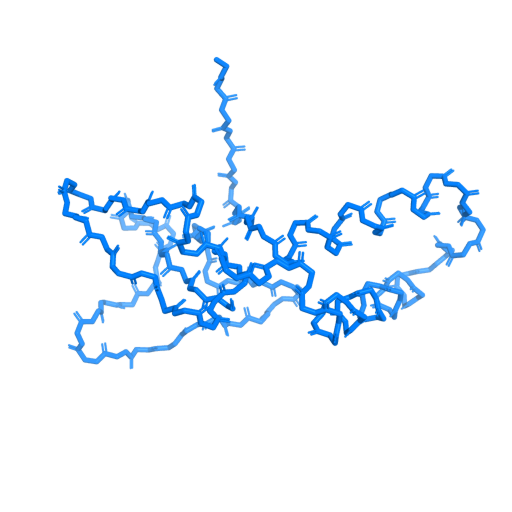
ATOM 676 C CA . ASN A 1 86 ? 6.863 -1.088 8.199 1.00 93.44 86 ASN A CA 1
ATOM 677 C C . ASN A 1 86 ? 7.824 -0.935 7.006 1.00 93.44 86 ASN A C 1
ATOM 679 O O . ASN A 1 86 ? 8.936 -0.411 7.122 1.00 93.44 86 ASN A O 1
ATOM 683 N N . SER A 1 87 ? 7.401 -1.484 5.866 1.00 92.75 87 SER A N 1
ATOM 684 C CA . SER A 1 87 ? 8.113 -1.470 4.592 1.00 92.75 87 SER A CA 1
ATOM 685 C C . SER A 1 87 ? 7.127 -1.572 3.425 1.00 92.75 87 SER A C 1
ATOM 687 O O . SER A 1 87 ? 6.473 -2.594 3.220 1.00 92.75 87 SER A O 1
ATOM 689 N N . PHE A 1 88 ? 7.036 -0.508 2.635 1.00 91.75 88 PHE A N 1
ATOM 690 C CA . PHE A 1 88 ? 6.065 -0.319 1.560 1.00 91.75 88 PHE A CA 1
ATOM 691 C C . PHE A 1 88 ? 6.758 0.025 0.231 1.00 91.75 88 PHE A C 1
ATOM 693 O O . PHE A 1 88 ? 7.896 0.487 0.220 1.00 91.75 88 PHE A O 1
ATOM 700 N N . ALA A 1 89 ? 6.107 -0.237 -0.909 1.00 86.44 89 ALA A N 1
ATOM 701 C CA . ALA A 1 89 ? 6.547 0.181 -2.252 1.00 86.44 89 ALA A CA 1
ATOM 702 C C . ALA A 1 89 ? 8.056 0.007 -2.557 1.00 86.44 89 ALA A C 1
ATOM 704 O O . ALA A 1 89 ? 8.713 0.891 -3.105 1.00 86.44 89 ALA A O 1
ATOM 705 N N . GLY A 1 90 ? 8.622 -1.155 -2.221 1.00 85.31 90 GLY A N 1
ATOM 706 C CA . GLY A 1 90 ? 10.033 -1.452 -2.493 1.00 85.31 90 GLY A CA 1
ATOM 707 C C . GLY A 1 90 ? 11.016 -0.995 -1.413 1.00 85.31 90 GLY A C 1
ATOM 708 O O . GLY A 1 90 ? 12.200 -0.853 -1.714 1.00 85.31 90 GLY A O 1
ATOM 709 N N . GLY A 1 91 ? 10.554 -0.814 -0.173 1.00 89.69 91 GLY A N 1
ATOM 710 C CA . GLY A 1 91 ? 11.415 -0.603 0.997 1.00 89.69 91 GLY A CA 1
ATOM 711 C C . GLY A 1 91 ? 11.199 0.718 1.731 1.00 89.69 91 GLY A C 1
ATOM 712 O O . GLY A 1 91 ? 11.950 1.022 2.653 1.00 89.69 91 GLY A O 1
ATOM 713 N N . VAL A 1 92 ? 10.209 1.513 1.325 1.00 89.75 92 VAL A N 1
ATOM 714 C CA . VAL A 1 92 ? 9.857 2.786 1.955 1.00 89.75 92 VAL A CA 1
ATOM 715 C C . VAL A 1 92 ? 9.306 2.526 3.350 1.00 89.75 92 VAL A C 1
ATOM 717 O O . VAL A 1 92 ? 8.343 1.781 3.522 1.00 89.75 92 VAL A O 1
ATOM 720 N N . ARG A 1 93 ? 9.902 3.165 4.353 1.00 91.88 93 ARG A N 1
ATOM 721 C CA . ARG A 1 93 ? 9.342 3.206 5.700 1.00 91.88 93 ARG A CA 1
ATOM 722 C C . ARG A 1 93 ? 8.211 4.235 5.728 1.00 91.88 93 ARG A C 1
ATOM 724 O O . ARG A 1 93 ? 8.425 5.379 5.344 1.00 91.88 93 ARG A O 1
ATOM 731 N N . MET A 1 94 ? 7.023 3.819 6.155 1.00 90.75 94 MET A N 1
ATOM 732 C CA . MET A 1 94 ? 5.801 4.628 6.063 1.00 90.75 94 MET A CA 1
ATOM 733 C C . MET A 1 94 ? 5.629 5.585 7.237 1.00 90.75 94 MET A C 1
ATOM 735 O O . MET A 1 94 ? 4.980 6.616 7.102 1.00 90.75 94 MET A O 1
ATOM 739 N N . TRP A 1 95 ? 6.206 5.248 8.387 1.00 89.44 95 TRP A N 1
ATOM 740 C CA . TRP A 1 95 ? 6.174 6.100 9.566 1.00 89.44 95 TRP A CA 1
ATOM 741 C C . TRP A 1 95 ? 7.382 5.838 10.464 1.00 89.44 95 TRP A C 1
ATOM 743 O O . TRP A 1 95 ? 7.981 4.759 10.439 1.00 89.44 95 TRP A O 1
ATOM 753 N N . GLU A 1 96 ? 7.746 6.836 11.259 1.00 84.00 96 GLU A N 1
ATOM 754 C CA . GLU A 1 96 ? 8.775 6.740 12.291 1.00 84.00 96 GLU A CA 1
ATOM 755 C C . GLU A 1 96 ? 8.199 7.183 13.632 1.00 84.00 96 GLU A C 1
ATOM 757 O O . GLU A 1 96 ? 7.101 7.730 13.691 1.00 84.00 96 GLU A O 1
ATOM 762 N N . ARG A 1 97 ? 8.931 6.912 14.715 1.00 77.06 97 ARG A N 1
ATOM 763 C CA . ARG A 1 97 ? 8.469 7.107 16.089 1.00 77.06 97 ARG A CA 1
ATOM 764 C C . ARG A 1 97 ? 7.868 8.502 16.308 1.00 77.06 97 ARG A C 1
ATOM 766 O O . ARG A 1 97 ? 8.585 9.498 16.343 1.00 77.06 97 ARG A O 1
ATOM 773 N N . ASP A 1 98 ? 6.572 8.518 16.574 1.00 61.84 98 ASP A N 1
ATOM 774 C CA . ASP A 1 98 ? 5.857 9.586 17.264 1.00 61.84 98 ASP A CA 1
ATOM 775 C C . ASP A 1 98 ? 5.788 9.179 18.745 1.00 61.84 98 ASP A C 1
ATOM 777 O O . ASP A 1 98 ? 5.562 8.010 19.050 1.00 61.84 98 ASP A O 1
ATOM 781 N N . GLY A 1 99 ? 6.013 10.111 19.677 1.00 60.19 99 GLY A N 1
ATOM 782 C CA . GLY A 1 99 ? 6.001 9.859 21.125 1.00 60.19 99 GLY A CA 1
ATOM 783 C C . GLY A 1 99 ? 4.719 9.213 21.678 1.00 60.19 99 GLY A C 1
ATOM 784 O O . GLY A 1 99 ? 4.721 8.786 22.831 1.00 60.19 99 GLY A O 1
ATOM 785 N N . SER A 1 100 ? 3.667 9.112 20.866 1.00 70.69 100 SER A N 1
ATOM 786 C CA . SER A 1 100 ? 2.384 8.471 21.166 1.00 70.69 100 SER A CA 1
ATOM 787 C C . SER A 1 100 ? 2.350 6.962 20.883 1.00 70.69 100 SER A C 1
ATOM 789 O O . SER A 1 100 ? 1.577 6.247 21.517 1.00 70.69 100 SER A O 1
ATOM 791 N N . TYR A 1 101 ? 3.166 6.468 19.943 1.00 72.25 101 TYR A N 1
ATOM 792 C CA . TYR A 1 101 ? 3.131 5.082 19.459 1.00 72.25 101 TYR A CA 1
ATOM 793 C C . TYR A 1 101 ? 4.491 4.389 19.658 1.00 72.25 101 TYR A C 1
ATOM 795 O O . TYR A 1 101 ? 5.550 5.021 19.632 1.00 72.25 101 TYR A O 1
ATOM 803 N N . GLY A 1 102 ? 4.471 3.075 19.912 1.00 79.69 102 GLY A N 1
ATOM 804 C CA . GLY A 1 102 ? 5.684 2.257 20.049 1.00 79.69 102 GLY A CA 1
ATOM 805 C C . GLY A 1 102 ? 6.500 2.173 18.751 1.00 79.69 102 GLY A C 1
ATOM 806 O O . GLY A 1 102 ? 6.175 2.801 17.751 1.00 79.69 102 GLY A O 1
ATOM 807 N N . MET A 1 103 ? 7.584 1.393 18.737 1.00 84.25 103 MET A N 1
ATOM 808 C CA . MET A 1 103 ? 8.241 1.059 17.466 1.00 84.25 103 MET A CA 1
ATOM 809 C C . MET A 1 103 ? 7.408 0.019 16.722 1.00 84.25 103 MET A C 1
ATOM 811 O O . MET A 1 103 ? 7.053 -0.988 17.324 1.00 84.25 103 MET A O 1
ATOM 815 N N . SER A 1 104 ? 7.189 0.228 15.421 1.00 88.38 104 SER A N 1
ATOM 816 C CA . SER A 1 104 ? 6.643 -0.817 14.551 1.00 88.38 104 SER A CA 1
ATOM 817 C C . SER A 1 104 ? 7.470 -2.099 14.664 1.00 88.38 104 SER A C 1
ATOM 819 O O . SER A 1 104 ? 8.704 -2.066 14.543 1.00 88.38 104 SER A O 1
ATOM 821 N N . SER A 1 105 ? 6.794 -3.223 14.877 1.00 90.25 105 SER A N 1
ATOM 822 C CA . SER A 1 105 ? 7.401 -4.542 14.955 1.00 90.25 105 SER A CA 1
ATOM 823 C C . SER A 1 105 ? 6.454 -5.585 14.383 1.00 90.25 105 SER A C 1
ATOM 825 O O . SER A 1 105 ? 5.288 -5.629 14.720 1.00 90.25 105 SER A O 1
ATOM 827 N N . MET A 1 106 ? 6.974 -6.514 13.585 1.00 92.00 106 MET A N 1
ATOM 828 C CA . MET A 1 106 ? 6.190 -7.661 13.097 1.00 92.00 106 MET A CA 1
ATOM 829 C C . MET A 1 106 ? 6.016 -8.780 14.139 1.00 92.00 106 MET A C 1
ATOM 831 O O . MET A 1 106 ? 5.536 -9.865 13.818 1.00 92.00 106 MET A O 1
ATOM 835 N N . GLN A 1 107 ? 6.522 -8.571 15.357 1.00 93.56 107 GLN A N 1
ATOM 836 C CA . GLN A 1 107 ? 6.584 -9.572 16.430 1.00 93.56 107 GLN A CA 1
ATOM 837 C C . GLN A 1 107 ? 5.819 -9.141 17.687 1.00 93.56 107 GLN A C 1
ATOM 839 O O . GLN A 1 107 ? 5.824 -9.869 18.675 1.00 93.56 107 GLN A O 1
ATOM 844 N N . ASP A 1 108 ? 5.188 -7.967 17.679 1.00 92.19 108 ASP A N 1
ATOM 845 C CA . ASP A 1 108 ? 4.417 -7.454 18.817 1.00 92.19 108 ASP A CA 1
ATOM 846 C C . ASP A 1 108 ? 2.955 -7.940 18.829 1.00 92.19 108 ASP A C 1
ATOM 848 O O . ASP A 1 108 ? 2.237 -7.700 19.797 1.00 92.19 108 ASP A O 1
ATOM 852 N N . GLY A 1 109 ? 2.533 -8.670 17.789 1.00 92.50 109 GLY A N 1
ATOM 853 C CA . GLY A 1 109 ? 1.162 -9.158 17.638 1.00 92.50 109 GLY A CA 1
ATOM 854 C C . GLY A 1 109 ? 0.174 -8.087 17.171 1.00 92.50 109 GLY A C 1
ATOM 855 O O . GLY A 1 109 ? -1.031 -8.335 17.208 1.00 92.50 109 GLY A O 1
ATOM 856 N N . MET A 1 110 ? 0.668 -6.928 16.732 1.00 92.69 110 MET A N 1
ATOM 857 C CA . MET A 1 110 ? -0.117 -5.787 16.276 1.00 92.69 110 MET A CA 1
ATOM 858 C C . MET A 1 110 ? -0.010 -5.611 14.754 1.00 92.69 110 MET A C 1
ATOM 860 O O . MET A 1 110 ? 0.806 -6.231 14.075 1.00 92.69 110 MET A O 1
ATOM 864 N N . VAL A 1 111 ? -0.877 -4.758 14.208 1.00 93.44 111 VAL A N 1
ATOM 865 C CA . VAL A 1 111 ? -0.836 -4.305 12.813 1.00 93.44 111 VAL A CA 1
ATOM 866 C C . VAL A 1 111 ? -0.887 -2.786 12.828 1.00 93.44 111 VAL A C 1
ATOM 868 O O . VAL A 1 111 ? -1.795 -2.213 13.434 1.00 93.44 111 VAL A O 1
ATOM 871 N N . ASP A 1 112 ? 0.038 -2.131 12.132 1.00 93.81 112 ASP A N 1
ATOM 872 C CA . ASP A 1 112 ? 0.010 -0.675 12.022 1.00 93.81 112 ASP A CA 1
ATOM 873 C C . ASP A 1 112 ? -0.990 -0.245 10.948 1.00 93.81 112 ASP A C 1
ATOM 875 O O . ASP A 1 112 ? -1.104 -0.868 9.889 1.00 93.81 112 ASP A O 1
ATOM 879 N N . ILE A 1 113 ? -1.689 0.861 11.194 1.00 94.06 113 ILE A N 1
ATOM 880 C CA . ILE A 1 113 ? -2.607 1.470 10.232 1.00 94.06 113 ILE A CA 1
ATOM 881 C C . ILE A 1 113 ? -2.032 2.818 9.820 1.00 94.06 113 ILE A C 1
ATOM 883 O O . ILE A 1 113 ? -1.919 3.725 10.642 1.00 94.06 113 ILE A O 1
ATOM 887 N N . VAL A 1 114 ? -1.703 2.963 8.539 1.00 94.00 114 VAL A N 1
ATOM 888 C CA . VAL A 1 114 ? -1.208 4.217 7.961 1.00 94.00 114 VAL A CA 1
ATOM 889 C C . VAL A 1 114 ? -2.207 4.731 6.936 1.00 94.00 114 VAL A C 1
ATOM 891 O O . VAL A 1 114 ? -2.704 3.967 6.110 1.00 94.00 114 VAL A O 1
ATOM 894 N N . VAL A 1 115 ? -2.504 6.027 6.986 1.00 93.81 115 VAL A N 1
ATOM 895 C CA . VAL A 1 115 ? -3.290 6.722 5.959 1.00 93.81 115 VAL A CA 1
ATOM 896 C C . VAL A 1 115 ? -2.351 7.442 4.996 1.00 93.81 115 VAL A C 1
ATOM 898 O O . VAL A 1 115 ? -1.322 7.968 5.421 1.00 93.81 115 VAL A O 1
ATOM 901 N N . VAL A 1 116 ? -2.696 7.427 3.710 1.00 88.19 116 VAL A N 1
ATOM 902 C CA . VAL A 1 116 ? -1.908 7.999 2.604 1.00 88.19 116 VAL A CA 1
ATOM 903 C C . VAL A 1 116 ? -2.761 8.902 1.738 1.00 88.19 116 VAL A C 1
ATOM 905 O O . VAL A 1 116 ? -3.971 8.601 1.602 1.00 88.19 116 VAL A O 1
#

InterPro domains:
  IPR000756 Diacylglycerol kinase, accessory domain [PF00609] (4-115)
  IPR000756 Diacylglycerol kinase, accessory domain [SM00045] (4-116)
  IPR016064 NAD kinase/diacylglycerol kinase-like domain superfamily [SSF111331] (3-116)
  IPR037607 Diacylglycerol kinase [PTHR11255] (4-116)

Radius of gyration: 15.75 Å; Cα contacts (8 Å, |Δi|>4): 137; chains: 1; bounding box: 31×30×45 Å